Protein AF-A0A7C3SMD4-F1 (afdb_monomer_lite)

Structure (mmCIF, N/CA/C/O backbone):
data_AF-A0A7C3SMD4-F1
#
_entry.id   AF-A0A7C3SMD4-F1
#
loop_
_atom_site.group_PDB
_atom_site.id
_atom_site.type_symbol
_atom_site.label_atom_id
_atom_site.label_alt_id
_atom_site.label_comp_id
_atom_site.label_asym_id
_atom_site.label_entity_id
_atom_site.label_seq_id
_atom_site.pdbx_PDB_ins_code
_atom_site.Cartn_x
_atom_site.Cartn_y
_atom_site.Cartn_z
_atom_site.occupancy
_atom_site.B_iso_or_equiv
_atom_site.auth_seq_id
_atom_site.auth_comp_id
_atom_site.auth_asym_id
_atom_site.auth_atom_id
_atom_site.pdbx_PDB_model_num
ATOM 1 N N . MET A 1 1 ? 3.140 -24.543 -16.705 1.00 41.97 1 MET A N 1
ATOM 2 C CA . MET A 1 1 ? 3.970 -23.879 -15.681 1.00 41.97 1 MET A CA 1
ATOM 3 C C . MET A 1 1 ? 3.009 -23.184 -14.741 1.00 41.97 1 MET A C 1
ATOM 5 O O . MET A 1 1 ? 2.373 -22.230 -15.160 1.00 41.97 1 MET A O 1
ATOM 9 N N . ALA A 1 2 ? 2.791 -23.754 -13.557 1.00 48.59 2 ALA A N 1
ATOM 10 C CA . ALA A 1 2 ? 1.880 -23.200 -12.564 1.00 48.59 2 ALA A CA 1
ATOM 11 C C . ALA A 1 2 ? 2.540 -21.956 -11.967 1.00 48.59 2 ALA A C 1
ATOM 13 O O . ALA A 1 2 ? 3.555 -22.072 -11.285 1.00 48.59 2 ALA A O 1
ATOM 14 N N . LYS A 1 3 ? 2.032 -20.771 -12.291 1.00 48.03 3 LYS A N 1
ATOM 15 C CA . LYS A 1 3 ? 2.407 -19.547 -11.589 1.00 48.03 3 LYS A CA 1
ATOM 16 C C . LYS A 1 3 ? 1.125 -18.895 -11.097 1.00 48.03 3 LYS A C 1
ATOM 18 O O . LYS A 1 3 ? 0.541 -18.069 -11.779 1.00 48.03 3 LYS A O 1
ATOM 23 N N . GLU A 1 4 ? 0.705 -19.419 -9.949 1.00 50.56 4 GLU A N 1
ATOM 24 C CA . GLU A 1 4 ? 0.127 -18.684 -8.827 1.00 50.56 4 GLU A CA 1
ATOM 25 C C . GLU A 1 4 ? -1.085 -17.796 -9.150 1.00 50.56 4 GLU A C 1
ATOM 27 O O . GLU A 1 4 ? -0.965 -16.617 -9.464 1.00 50.56 4 GLU A O 1
ATOM 32 N N . GLU A 1 5 ? -2.279 -18.365 -8.981 1.00 58.91 5 GLU A N 1
ATOM 33 C CA . GLU A 1 5 ? -3.575 -17.669 -8.914 1.00 58.91 5 GLU A CA 1
ATOM 34 C C . GLU A 1 5 ? -3.725 -16.832 -7.620 1.00 58.91 5 GLU A C 1
ATOM 36 O O . GLU A 1 5 ? -4.799 -16.774 -7.030 1.00 58.91 5 GLU A O 1
ATOM 41 N N . LYS A 1 6 ? -2.652 -16.192 -7.139 1.00 58.28 6 LYS A N 1
ATOM 42 C CA . LYS A 1 6 ? -2.695 -15.317 -5.961 1.00 58.28 6 LYS A CA 1
ATOM 43 C C . LYS A 1 6 ? -2.870 -13.879 -6.431 1.00 58.28 6 LYS A C 1
ATOM 45 O O . LYS A 1 6 ? -2.140 -13.415 -7.307 1.00 58.28 6 LYS A O 1
ATOM 50 N N . ARG A 1 7 ? -3.856 -13.165 -5.888 1.00 76.44 7 ARG A N 1
ATOM 51 C CA . ARG A 1 7 ? -4.086 -11.762 -6.255 1.00 76.44 7 ARG A CA 1
ATOM 52 C C . ARG A 1 7 ? -2.892 -10.939 -5.789 1.00 76.44 7 ARG A C 1
ATOM 54 O O . ARG A 1 7 ? -2.540 -10.964 -4.616 1.00 76.44 7 ARG A O 1
ATOM 61 N N . ILE A 1 8 ? -2.265 -10.219 -6.709 1.00 81.12 8 ILE A N 1
ATOM 62 C CA . ILE A 1 8 ? -1.121 -9.365 -6.409 1.00 81.12 8 ILE A CA 1
ATOM 63 C C . ILE A 1 8 ? -1.518 -7.919 -6.675 1.00 81.12 8 ILE A C 1
ATOM 65 O O . ILE A 1 8 ? -1.902 -7.566 -7.789 1.00 81.12 8 ILE A O 1
ATOM 69 N N . CYS A 1 9 ? -1.386 -7.080 -5.654 1.00 82.06 9 CYS A N 1
ATOM 70 C CA . CYS A 1 9 ? -1.491 -5.638 -5.787 1.00 82.06 9 CYS A CA 1
ATOM 71 C C . CYS A 1 9 ? -0.085 -5.057 -5.928 1.00 82.06 9 CYS A C 1
ATOM 73 O O . CYS A 1 9 ? 0.620 -4.845 -4.943 1.00 82.06 9 CYS A O 1
ATOM 75 N N . THR A 1 10 ? 0.307 -4.790 -7.174 1.00 83.31 10 THR A N 1
ATOM 76 C CA . THR A 1 10 ? 1.549 -4.082 -7.521 1.00 83.31 10 THR A CA 1
ATOM 77 C C . THR A 1 10 ? 1.432 -2.568 -7.365 1.0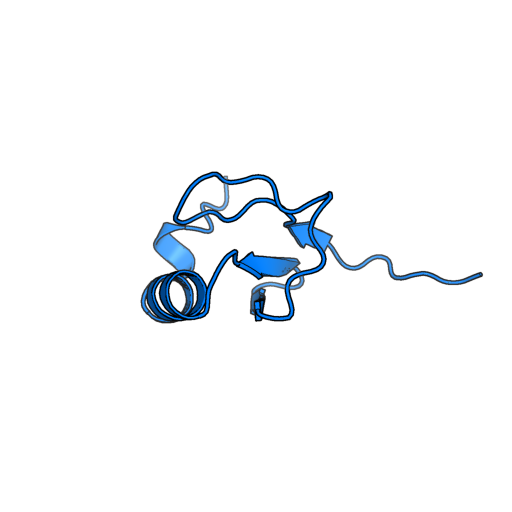0 83.31 10 THR A C 1
ATOM 79 O O . THR A 1 10 ? 2.374 -1.856 -7.678 1.00 83.31 10 THR A O 1
ATOM 82 N N . VAL A 1 11 ? 0.285 -2.055 -6.931 1.00 82.88 11 VAL A N 1
ATOM 83 C CA . VAL A 1 11 ? 0.088 -0.631 -6.663 1.00 82.88 11 VAL A CA 1
ATOM 84 C C . VAL A 1 11 ? 0.167 -0.428 -5.162 1.00 82.88 11 VAL A C 1
ATOM 86 O O . VAL A 1 11 ? -0.594 -1.048 -4.420 1.00 82.88 11 VAL A O 1
ATOM 89 N N . ASP A 1 12 ? 1.073 0.444 -4.732 1.00 83.12 12 ASP A N 1
ATOM 90 C CA . ASP A 1 12 ? 1.197 0.828 -3.332 1.00 83.12 12 ASP A CA 1
ATOM 91 C C . ASP A 1 12 ? -0.019 1.694 -2.947 1.00 83.12 12 ASP A C 1
ATOM 93 O O . ASP A 1 12 ? -0.189 2.786 -3.497 1.00 83.12 12 ASP A O 1
ATOM 97 N N . PRO A 1 13 ? -0.892 1.245 -2.029 1.00 77.62 13 PRO A N 1
ATOM 98 C CA . PRO A 1 13 ? -2.105 1.979 -1.681 1.00 77.62 13 PRO A CA 1
ATOM 99 C C . PRO A 1 13 ? -1.841 3.184 -0.761 1.00 77.62 13 PRO A C 1
ATOM 101 O O . PRO A 1 13 ? -2.756 3.969 -0.521 1.00 77.62 13 PRO A O 1
ATOM 104 N N . VAL A 1 14 ? -0.617 3.343 -0.241 1.00 81.69 14 VAL A N 1
ATOM 105 C CA . VAL A 1 14 ? -0.215 4.472 0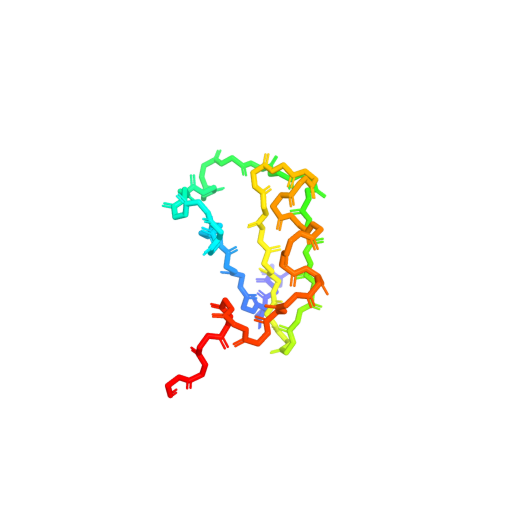.613 1.00 81.69 14 VAL A CA 1
ATOM 106 C C . VAL A 1 14 ? 0.238 5.658 -0.236 1.00 81.69 14 VAL A C 1
ATOM 108 O O . VAL A 1 14 ? -0.126 6.796 0.055 1.00 81.69 14 VAL A O 1
ATOM 111 N N . CYS A 1 15 ? 1.017 5.407 -1.293 1.00 81.56 15 CYS A N 1
ATOM 112 C CA . CYS A 1 15 ? 1.563 6.458 -2.162 1.00 81.56 15 CYS A CA 1
ATOM 113 C C . CYS A 1 15 ? 0.996 6.474 -3.590 1.00 81.56 15 CYS A C 1
ATOM 115 O O . CYS A 1 15 ? 1.369 7.342 -4.379 1.00 81.56 15 CYS A O 1
ATOM 117 N N . ASN A 1 16 ? 0.103 5.538 -3.932 1.00 78.44 16 ASN A N 1
ATOM 118 C CA . ASN A 1 16 ? -0.452 5.349 -5.277 1.00 78.44 16 ASN A CA 1
ATOM 119 C C . ASN A 1 16 ? 0.622 5.152 -6.363 1.00 78.44 16 ASN A C 1
ATOM 121 O O . ASN A 1 16 ? 0.399 5.469 -7.533 1.00 78.44 16 ASN A O 1
ATOM 125 N N . MET A 1 17 ? 1.788 4.625 -5.984 1.00 81.62 17 MET A N 1
ATOM 126 C CA . MET A 1 17 ? 2.886 4.359 -6.906 1.00 81.62 17 MET A CA 1
ATOM 127 C C . MET A 1 17 ? 2.741 2.968 -7.524 1.00 81.62 17 MET A C 1
ATOM 129 O O . MET A 1 17 ? 2.485 1.988 -6.822 1.00 81.62 17 MET A O 1
ATOM 133 N N . ASP A 1 18 ? 2.930 2.883 -8.840 1.00 82.75 18 ASP A N 1
ATOM 134 C CA . ASP A 1 18 ? 2.951 1.609 -9.550 1.00 82.75 18 ASP A CA 1
ATOM 135 C C . ASP A 1 18 ? 4.319 0.930 -9.392 1.00 82.75 18 ASP A C 1
ATOM 137 O O . ASP A 1 18 ? 5.367 1.468 -9.759 1.00 82.75 18 ASP A O 1
ATOM 141 N N . LEU A 1 19 ? 4.295 -0.266 -8.816 1.00 79.94 19 LEU A N 1
ATOM 142 C CA . LEU A 1 19 ? 5.444 -1.134 -8.592 1.00 79.94 19 LEU A CA 1
ATOM 143 C C . LEU A 1 19 ? 5.417 -2.334 -9.541 1.00 79.94 19 LEU A C 1
ATOM 145 O O . LEU A 1 19 ? 6.192 -3.265 -9.356 1.00 79.94 19 LEU A O 1
ATOM 149 N N . ALA A 1 20 ? 4.576 -2.339 -10.584 1.00 74.50 20 ALA A N 1
ATOM 150 C CA . ALA A 1 20 ? 4.498 -3.474 -11.506 1.00 74.50 20 ALA A CA 1
ATOM 151 C C . ALA A 1 20 ? 5.831 -3.709 -12.232 1.00 74.50 20 ALA A C 1
ATOM 153 O O . ALA A 1 20 ? 6.206 -4.848 -12.502 1.00 74.50 20 ALA A O 1
ATOM 154 N N . ALA A 1 21 ? 6.577 -2.632 -12.500 1.00 67.69 21 ALA A N 1
ATOM 155 C CA . ALA A 1 21 ? 7.925 -2.691 -13.064 1.00 67.69 21 ALA A CA 1
ATOM 156 C C . ALA A 1 21 ? 9.039 -2.816 -12.005 1.00 67.69 21 ALA A C 1
ATOM 158 O O . ALA A 1 21 ? 10.197 -3.039 -12.358 1.00 67.69 21 ALA A O 1
ATOM 159 N N . THR A 1 22 ? 8.711 -2.670 -10.718 1.00 65.50 22 THR A N 1
ATOM 160 C CA . THR A 1 22 ? 9.690 -2.619 -9.628 1.00 65.50 22 THR A CA 1
ATOM 161 C C . THR A 1 22 ? 9.476 -3.807 -8.704 1.00 65.50 22 THR A C 1
ATOM 163 O O . THR A 1 22 ? 8.563 -3.821 -7.888 1.00 65.50 22 THR A O 1
ATOM 166 N N . HIS A 1 23 ? 10.347 -4.811 -8.791 1.00 60.91 23 HIS A N 1
ATOM 167 C CA . HIS A 1 23 ? 10.362 -5.892 -7.809 1.00 60.91 23 HIS A CA 1
ATOM 168 C C . HIS A 1 23 ? 10.778 -5.337 -6.441 1.00 60.91 23 HIS A C 1
ATOM 170 O O . HIS A 1 23 ? 11.968 -5.192 -6.158 1.00 60.91 23 HIS A O 1
ATOM 176 N N . THR A 1 24 ? 9.805 -5.010 -5.591 1.00 70.25 24 THR A N 1
ATOM 177 C CA . THR A 1 24 ? 10.072 -4.622 -4.204 1.00 70.25 24 THR A CA 1
ATOM 178 C C . THR A 1 24 ? 10.115 -5.865 -3.321 1.00 70.25 24 THR A C 1
ATOM 180 O O . THR A 1 24 ? 9.403 -6.843 -3.548 1.00 70.25 24 THR A O 1
ATOM 183 N N . GLN A 1 25 ? 10.986 -5.848 -2.312 1.00 77.56 25 GLN A N 1
ATOM 184 C CA . GLN A 1 25 ? 11.050 -6.907 -1.297 1.00 77.56 25 GLN A CA 1
ATOM 185 C C . GLN A 1 25 ? 10.028 -6.681 -0.171 1.00 77.56 25 GLN A C 1
ATOM 187 O O . GLN A 1 25 ? 9.832 -7.540 0.689 1.00 77.56 25 GLN A O 1
ATOM 192 N N . HIS A 1 26 ? 9.372 -5.518 -0.159 1.00 85.19 26 HIS A N 1
ATOM 193 C CA . HIS A 1 26 ? 8.413 -5.141 0.867 1.00 85.19 26 HIS A CA 1
ATOM 194 C C . HIS A 1 26 ? 7.016 -5.575 0.438 1.00 85.19 26 HIS A C 1
ATOM 196 O O . HIS A 1 26 ? 6.311 -4.857 -0.266 1.00 85.19 26 HIS A O 1
ATOM 202 N N . MET A 1 27 ? 6.636 -6.770 0.880 1.00 84.06 27 MET A N 1
ATOM 203 C CA . MET A 1 27 ? 5.332 -7.373 0.616 1.00 84.06 27 MET A CA 1
ATOM 204 C C . MET A 1 27 ? 4.563 -7.565 1.927 1.00 84.06 27 MET A C 1
ATOM 206 O O . MET A 1 27 ? 5.170 -7.777 2.990 1.00 84.06 27 MET A O 1
ATOM 210 N N . TYR A 1 28 ? 3.238 -7.468 1.852 1.00 86.88 28 TYR A N 1
ATOM 211 C CA . TYR A 1 28 ? 2.315 -7.762 2.943 1.00 86.88 28 TYR A CA 1
ATOM 212 C C . TYR A 1 28 ? 1.143 -8.582 2.409 1.00 86.88 28 TYR A C 1
ATOM 214 O O . TYR A 1 28 ? 0.426 -8.148 1.510 1.00 86.88 28 TYR A O 1
ATOM 222 N N . ASP A 1 29 ? 0.947 -9.768 2.967 1.00 87.38 29 ASP A N 1
ATOM 223 C CA . ASP A 1 29 ? -0.175 -10.631 2.622 1.00 87.38 29 ASP A CA 1
ATOM 224 C C . ASP A 1 29 ? -1.391 -10.266 3.479 1.00 87.38 29 ASP A C 1
ATOM 226 O O . ASP A 1 29 ? -1.354 -10.374 4.704 1.00 87.38 29 ASP A O 1
ATOM 230 N N . PHE A 1 30 ? -2.473 -9.829 2.834 1.00 86.19 30 PHE A N 1
ATOM 231 C CA . PHE A 1 30 ? -3.728 -9.464 3.483 1.00 86.19 30 PHE A CA 1
ATOM 232 C C . PHE A 1 30 ? -4.915 -9.952 2.648 1.00 86.19 30 PHE A C 1
ATOM 234 O O . PHE A 1 30 ? -4.984 -9.685 1.455 1.00 86.19 30 PHE A O 1
ATOM 241 N N . GLU A 1 31 ? -5.849 -10.677 3.268 1.00 83.69 31 GLU A N 1
ATOM 242 C CA . GLU A 1 31 ? -7.081 -11.165 2.619 1.00 83.69 31 GLU A CA 1
ATOM 243 C C . GLU A 1 31 ? -6.872 -11.913 1.289 1.00 83.69 31 GLU A C 1
ATOM 245 O O . GLU A 1 31 ? -7.592 -11.692 0.317 1.00 83.69 31 GLU A O 1
ATOM 250 N N . ASP A 1 32 ? -5.888 -12.819 1.245 1.00 85.69 32 ASP A N 1
ATOM 251 C CA . ASP A 1 32 ? -5.542 -13.598 0.040 1.00 85.69 32 ASP A CA 1
ATOM 252 C C . ASP A 1 32 ? -4.967 -12.748 -1.117 1.00 85.69 32 ASP A C 1
ATOM 254 O O . ASP A 1 32 ? -4.764 -13.225 -2.236 1.00 85.69 32 ASP A O 1
ATOM 258 N N . VAL A 1 33 ? -4.657 -11.479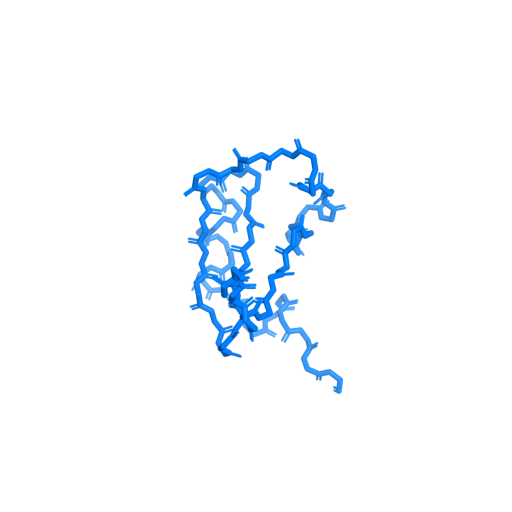 -0.833 1.00 85.38 33 VAL A N 1
ATOM 259 C CA . VAL A 1 33 ? -3.996 -10.539 -1.734 1.00 85.38 33 VAL A CA 1
ATOM 260 C C . VAL A 1 33 ? -2.611 -10.206 -1.186 1.00 85.38 33 VAL A C 1
ATOM 262 O O . VAL A 1 33 ? -2.439 -9.880 -0.012 1.00 85.38 33 VAL A O 1
ATOM 265 N N . THR A 1 34 ? -1.597 -10.260 -2.039 1.00 86.94 34 THR A N 1
ATOM 266 C CA . THR A 1 34 ? -0.251 -9.804 -1.692 1.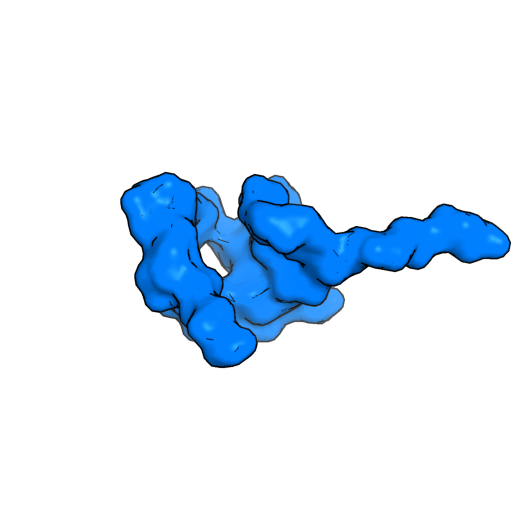00 86.94 34 THR A CA 1
ATOM 267 C C . THR A 1 34 ? -0.069 -8.364 -2.154 1.00 86.94 34 THR A C 1
ATOM 269 O O . THR A 1 34 ? -0.037 -8.085 -3.353 1.00 86.94 34 THR A O 1
ATOM 272 N N . TYR A 1 35 ? 0.053 -7.446 -1.199 1.00 86.75 35 TYR A N 1
ATOM 273 C CA . TYR A 1 35 ? 0.298 -6.027 -1.438 1.00 86.75 35 TYR A CA 1
ATOM 274 C C . TYR A 1 35 ? 1.793 -5.741 -1.462 1.00 86.75 35 TYR A C 1
ATOM 276 O O . TYR A 1 35 ? 2.525 -6.166 -0.566 1.00 86.75 35 TYR A O 1
ATOM 284 N N . TYR A 1 36 ? 2.236 -5.004 -2.475 1.00 87.12 36 TYR A N 1
ATOM 285 C CA . TYR A 1 36 ? 3.609 -4.534 -2.598 1.00 87.12 36 TYR A CA 1
ATOM 286 C C . TYR A 1 36 ? 3.711 -3.074 -2.171 1.00 87.12 36 TYR A C 1
ATOM 288 O O . TYR A 1 36 ? 2.842 -2.259 -2.474 1.00 87.12 36 TYR A O 1
ATOM 296 N N . PHE A 1 37 ? 4.809 -2.751 -1.495 1.00 87.44 37 PHE A N 1
ATOM 297 C CA . PHE A 1 37 ? 5.099 -1.410 -1.005 1.00 87.44 37 PHE A CA 1
ATOM 298 C C . PHE A 1 37 ? 6.421 -0.918 -1.562 1.00 87.44 37 PHE A C 1
ATOM 300 O O . PHE A 1 37 ? 7.374 -1.689 -1.722 1.00 87.44 37 PHE A O 1
ATOM 307 N N . CYS A 1 38 ? 6.492 0.382 -1.831 1.00 86.88 38 CYS A N 1
ATOM 308 C CA . CYS A 1 38 ? 7.701 1.016 -2.348 1.00 86.88 38 CYS A CA 1
ATOM 309 C C . CYS A 1 38 ? 8.814 1.067 -1.290 1.00 86.88 38 CYS A C 1
ATOM 311 O O . CYS A 1 38 ? 9.991 1.197 -1.619 1.00 86.88 38 CYS A O 1
ATOM 313 N N . SER A 1 39 ? 8.455 0.996 -0.008 1.00 86.44 39 SER A N 1
ATOM 314 C CA . SER A 1 39 ? 9.358 1.152 1.131 1.00 86.44 39 SER A CA 1
ATOM 315 C C . SER A 1 39 ? 8.773 0.503 2.384 1.00 86.44 39 SER A C 1
ATOM 317 O O . SER A 1 39 ? 7.558 0.331 2.498 1.00 86.44 39 SER A O 1
ATOM 319 N N . GLU A 1 40 ? 9.635 0.208 3.358 1.00 87.06 40 GLU A N 1
ATOM 320 C CA . GLU A 1 40 ? 9.231 -0.312 4.670 1.00 87.06 40 GLU A CA 1
ATOM 321 C C . GLU A 1 40 ? 8.231 0.610 5.385 1.00 87.06 40 GLU A C 1
ATOM 323 O O . GLU A 1 40 ? 7.235 0.124 5.905 1.00 87.06 40 GLU A O 1
ATOM 328 N N . LEU A 1 41 ? 8.407 1.933 5.288 1.00 87.88 41 LEU A N 1
ATOM 329 C CA . LEU A 1 41 ? 7.470 2.925 5.833 1.00 87.88 41 LEU A CA 1
ATOM 330 C C . LEU A 1 41 ? 6.033 2.744 5.317 1.00 87.88 41 LEU A C 1
ATOM 332 O O . LEU A 1 41 ? 5.092 2.770 6.105 1.00 87.88 41 LEU A O 1
ATOM 336 N N . CYS A 1 42 ? 5.850 2.532 4.007 1.00 87.56 42 CYS A N 1
ATOM 337 C CA . CYS A 1 42 ? 4.516 2.309 3.438 1.00 87.56 42 CYS A CA 1
ATOM 338 C C . CYS A 1 42 ? 3.936 0.973 3.918 1.00 87.56 42 CYS A C 1
ATOM 340 O O . CYS A 1 42 ? 2.756 0.900 4.255 1.00 87.56 42 CYS A O 1
ATOM 342 N N . LYS A 1 43 ? 4.778 -0.062 4.042 1.00 88.12 43 LYS A N 1
ATOM 343 C CA . LYS A 1 43 ? 4.375 -1.347 4.624 1.00 88.12 43 LYS A CA 1
ATOM 344 C C . LYS A 1 43 ? 3.957 -1.206 6.090 1.00 88.12 43 LYS A C 1
ATOM 346 O O . LYS A 1 43 ? 2.967 -1.812 6.480 1.00 88.12 43 LYS A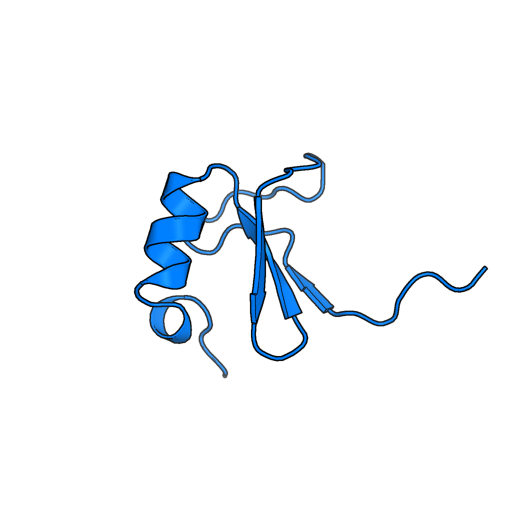 O 1
ATOM 351 N N . GLU A 1 44 ? 4.683 -0.448 6.906 1.00 90.25 44 GLU A N 1
ATOM 352 C CA . GLU A 1 44 ? 4.348 -0.231 8.318 1.00 90.25 44 GLU A CA 1
ATOM 353 C C . GLU A 1 44 ? 3.052 0.564 8.484 1.00 90.25 44 GLU A C 1
ATOM 355 O O . GLU A 1 44 ? 2.194 0.175 9.275 1.00 90.25 44 GLU A O 1
ATOM 360 N N . GLU A 1 45 ? 2.874 1.644 7.721 1.00 89.19 45 GLU A N 1
ATOM 361 C CA . GLU A 1 45 ? 1.639 2.434 7.742 1.00 89.19 45 GLU A CA 1
ATOM 362 C C . GLU A 1 45 ? 0.436 1.599 7.296 1.00 89.19 45 GLU A C 1
ATOM 364 O O . GLU A 1 45 ? -0.623 1.641 7.930 1.00 89.19 45 GLU A O 1
ATOM 369 N N . PHE A 1 46 ? 0.616 0.771 6.265 1.00 88.31 46 PHE A N 1
ATOM 370 C CA . PHE A 1 46 ? -0.388 -0.200 5.859 1.00 88.31 46 PHE A CA 1
ATOM 371 C C . PHE A 1 46 ? -0.641 -1.245 6.945 1.00 88.31 46 PHE A C 1
ATOM 373 O O . PHE A 1 46 ? -1.790 -1.495 7.272 1.00 88.31 46 PHE A O 1
ATOM 380 N N . ALA A 1 47 ? 0.393 -1.818 7.564 1.00 87.00 47 ALA A N 1
ATOM 381 C CA . ALA A 1 47 ? 0.242 -2.812 8.627 1.00 87.00 47 ALA A CA 1
ATOM 382 C C . ALA A 1 47 ? -0.452 -2.246 9.879 1.00 87.00 47 ALA A C 1
ATOM 384 O O . ALA A 1 47 ? -1.128 -2.988 10.591 1.00 87.00 47 ALA A O 1
ATOM 385 N N . ARG A 1 48 ? -0.314 -0.940 10.144 1.00 90.12 48 ARG A N 1
ATOM 386 C CA . ARG A 1 48 ? -1.036 -0.243 11.219 1.00 90.12 48 ARG A CA 1
ATOM 387 C C . ARG A 1 48 ? -2.521 -0.080 10.913 1.00 90.12 48 ARG A C 1
ATOM 389 O O . ARG A 1 48 ? -3.325 -0.151 11.839 1.00 90.12 48 ARG A O 1
ATOM 396 N N . GLN A 1 49 ? -2.884 0.190 9.657 1.00 86.56 49 GLN A N 1
ATOM 397 C CA . GLN A 1 49 ? -4.271 0.456 9.254 1.00 86.56 49 GLN A CA 1
ATOM 398 C C . GLN A 1 49 ? -4.642 -0.191 7.905 1.00 86.56 49 GLN A C 1
ATOM 400 O O . GLN A 1 49 ? -5.050 0.526 6.989 1.00 86.56 49 GLN A O 1
ATOM 405 N N . PRO A 1 50 ? -4.565 -1.526 7.753 1.00 86.12 50 PRO A N 1
ATOM 406 C CA . PRO A 1 50 ? -4.707 -2.168 6.443 1.00 86.12 50 PRO A CA 1
ATOM 407 C C . PRO A 1 50 ? -6.111 -1.967 5.868 1.00 86.12 50 PRO A C 1
ATOM 409 O O . PRO A 1 50 ? -6.261 -1.643 4.697 1.00 86.12 50 PRO A O 1
ATOM 412 N N . GLU A 1 51 ? -7.140 -2.014 6.715 1.00 84.12 51 GLU A N 1
ATOM 413 C CA . GLU A 1 51 ? -8.546 -1.798 6.341 1.00 84.12 51 GLU A CA 1
ATOM 414 C C . GLU A 1 51 ? -8.828 -0.396 5.774 1.00 84.12 51 GLU A C 1
ATOM 416 O O . GLU A 1 51 ? -9.778 -0.199 5.021 1.00 84.12 51 GLU A O 1
ATOM 421 N N . LYS A 1 52 ? -8.005 0.603 6.118 1.00 84.62 52 LYS A N 1
ATOM 422 C CA . LYS A 1 52 ? -8.152 1.970 5.597 1.00 84.62 52 LYS A CA 1
ATOM 423 C C . LYS A 1 52 ? -7.695 2.076 4.143 1.00 84.62 52 LYS A C 1
ATOM 425 O O . LYS A 1 52 ? -8.220 2.900 3.394 1.00 84.62 52 LYS A O 1
ATOM 430 N N . TYR A 1 53 ? -6.711 1.261 3.774 1.00 82.88 53 TYR A N 1
ATOM 431 C CA . TYR A 1 53 ? -6.091 1.236 2.453 1.00 82.88 53 TYR A CA 1
ATOM 432 C C . TYR A 1 53 ? -6.734 0.181 1.547 1.00 82.88 53 TYR A C 1
ATOM 434 O O . TYR A 1 53 ? -6.931 0.419 0.357 1.00 82.88 53 TYR A O 1
ATOM 442 N N . VAL A 1 54 ? -7.126 -0.961 2.113 1.00 78.56 54 VAL A N 1
ATOM 443 C CA . VAL A 1 54 ? -7.895 -2.010 1.442 1.00 78.56 54 VAL A CA 1
ATOM 444 C C . VAL A 1 54 ? -9.375 -1.688 1.583 1.00 78.56 54 VAL A C 1
ATOM 446 O O . VAL A 1 54 ? -10.090 -2.259 2.403 1.00 78.56 54 VAL A O 1
ATOM 449 N N . LYS A 1 55 ? -9.857 -0.733 0.785 1.00 66.94 55 LYS A N 1
ATOM 450 C CA . LYS A 1 55 ? -11.301 -0.563 0.630 1.00 66.94 55 LYS A CA 1
ATOM 451 C C . LYS A 1 55 ? -11.851 -1.744 -0.169 1.00 66.94 55 LYS A C 1
ATOM 453 O O . LYS A 1 55 ? -11.648 -1.826 -1.377 1.00 66.94 55 LYS A O 1
ATOM 458 N N . LYS A 1 56 ? -12.528 -2.656 0.531 1.00 53.03 56 LYS A N 1
ATOM 459 C CA . LYS A 1 56 ? -13.511 -3.568 -0.059 1.00 53.03 56 LYS A CA 1
ATOM 460 C C . LYS A 1 56 ? -14.701 -2.730 -0.527 1.00 53.03 56 LYS A C 1
ATOM 462 O O . LYS A 1 56 ? -15.454 -2.246 0.315 1.00 53.03 56 LYS A O 1
ATOM 467 N N . ASP A 1 57 ? -14.825 -2.535 -1.833 1.00 49.47 57 ASP A N 1
ATOM 468 C CA . ASP A 1 57 ? -16.123 -2.264 -2.465 1.00 49.47 57 ASP A CA 1
ATOM 469 C C . ASP A 1 57 ? -16.836 -3.598 -2.737 1.00 49.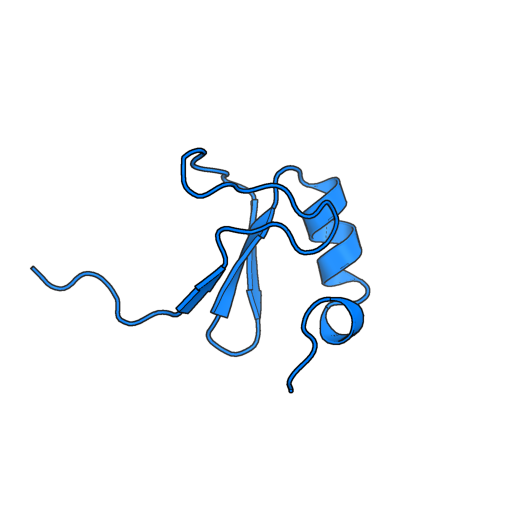47 57 ASP A C 1
ATOM 471 O O . ASP A 1 57 ? -16.140 -4.567 -3.137 1.00 49.47 57 ASP A O 1
#

Foldseek 3Di:
DDDDPQAEAQQLLQVRDRCVVPPAPLWDDDPSYIYDDPDVVSSVVCVVPVCVSPDDD

Radius of gyration: 11.17 Å; chains: 1; bounding box: 27×30×27 Å

pLDDT: mean 78.05, std 12.64, range [41.97, 90.25]

InterPro domains:
  IPR007029 YHS domain [PF04945] (11-55)
  IPR009078 Ferritin-like superfamily [SSF47240] (10-54)
  IPR011017 TRASH domain [SM00746] (12-50)
  IPR012348 Ribonucleotide reductase-like [G3DSA:1.10.620.20] (2-57)

Organism: NCBI:txid60893

Sequence (57 aa):
MAKEEKRICTVDPVCNMDLAATHTQHMYDFEDVTYYFCSELCKEEFARQPEKYVKKD

Secondary structure (DSSP, 8-state):
------EEE-B-TTT--B-TTS--S-EEEETTEEEE-SSHHHHHHHHHSHHHHS---